Protein AF-A0A959JRT9-F1 (afdb_monomer_lite)

Radius of gyration: 22.17 Å; chains: 1; bounding box: 35×76×42 Å

Secondary structure (DSSP, 8-state):
-HHHHHHHHHHHTTT---------PPPHHHHHHHHHHHHHSTTTTEEEEEEE-TTS-EE-TTS--SSTT-EEEEEEPHHHHHHHHHH----S--GGGS-HHHHH-GGGTTHHHHHHHHHHHHHHHS--TT--

Sequence (132 aa):
MRSFFYCTIVISIYFILPFSTDAQTADPAEIRDMIVTFKKDIRGPYKDIRWYCEDGTVIPPKEKCPEPGGVQRARYKDEVVDLAESNHVFLGQILSTTSRHAFWDSTENNARAKQYLLEQYLKQIDNGWVNE

pLDDT: mean 84.86, std 16.71, range [48.19, 98.38]

Foldseek 3Di:
DVVVVVVVVVVVVVPPDPPDPLQDQDDPVVVVVLQVVLLPDLQRQFDAKWKQEPVRDIHHPVDDHPDPDIDIDTDGDPVQVSNCVNVVQHPPDDCVVADPCRCCVVVVVNVNVVNVVVNVVCCVVVVHSNDD

Structure (mmCIF, N/CA/C/O backbone):
data_AF-A0A959JRT9-F1
#
_entry.id   AF-A0A959JRT9-F1
#
loop_
_atom_site.group_PDB
_atom_site.id
_atom_site.type_symbol
_atom_site.label_atom_id
_atom_site.label_alt_id
_atom_site.label_comp_id
_atom_site.label_asym_id
_atom_site.label_entity_id
_atom_site.label_seq_id
_atom_site.pdbx_PDB_ins_code
_atom_site.Cartn_x
_atom_site.Cartn_y
_atom_site.Cartn_z
_atom_site.occupancy
_atom_site.B_iso_or_equiv
_atom_site.auth_seq_id
_atom_site.auth_comp_id
_atom_site.auth_asym_id
_atom_site.auth_atom_id
_atom_site.pdbx_PDB_model_num
ATOM 1 N N . MET A 1 1 ? -17.297 -58.407 -15.983 1.00 51.00 1 MET A N 1
ATOM 2 C CA . MET A 1 1 ? -17.188 -57.426 -17.091 1.00 51.00 1 MET A CA 1
ATOM 3 C C . MET A 1 1 ? -17.975 -56.127 -16.889 1.00 51.00 1 MET A C 1
ATOM 5 O O . MET A 1 1 ? -17.565 -55.133 -17.462 1.00 51.00 1 MET A O 1
ATOM 9 N N . ARG A 1 2 ? -19.034 -56.066 -16.061 1.00 53.41 2 ARG A N 1
ATOM 10 C CA . ARG A 1 2 ? -19.732 -54.796 -15.754 1.00 53.41 2 ARG A CA 1
ATOM 11 C C . ARG A 1 2 ? -18.987 -53.884 -14.756 1.00 53.41 2 ARG A C 1
ATOM 13 O O . ARG A 1 2 ? -18.926 -52.690 -14.995 1.00 53.41 2 ARG A O 1
ATOM 20 N N . SER A 1 3 ? -18.331 -54.422 -13.718 1.00 49.50 3 SER A N 1
ATOM 21 C CA . SER A 1 3 ? -17.560 -53.605 -12.747 1.00 49.50 3 SER A CA 1
ATOM 22 C C . SER A 1 3 ? -16.315 -52.919 -13.318 1.00 49.50 3 SER A C 1
ATOM 24 O O . SER A 1 3 ? -15.965 -51.837 -12.863 1.00 49.50 3 SER A O 1
ATOM 26 N N . PHE A 1 4 ? -15.663 -53.505 -14.329 1.00 48.91 4 PHE A N 1
ATOM 27 C CA . PHE A 1 4 ? -14.511 -52.872 -14.990 1.00 48.91 4 PHE A CA 1
ATOM 28 C C . PHE A 1 4 ? -14.925 -51.644 -15.814 1.00 48.91 4 PHE A C 1
ATOM 30 O O . PHE A 1 4 ? -14.176 -50.679 -15.881 1.00 48.91 4 PHE A O 1
ATOM 37 N N . PHE A 1 5 ? -16.142 -51.660 -16.368 1.00 51.38 5 PHE A N 1
ATOM 38 C CA . PHE A 1 5 ? -16.693 -50.580 -17.191 1.00 51.38 5 PHE A CA 1
ATOM 39 C C . PHE A 1 5 ? -17.097 -49.346 -16.367 1.00 51.38 5 PHE A C 1
ATOM 41 O O . PHE A 1 5 ? -16.971 -48.218 -16.831 1.00 51.38 5 PHE A O 1
ATOM 48 N N . TYR A 1 6 ? -17.546 -49.548 -15.122 1.00 51.62 6 TYR A N 1
ATOM 49 C CA . TYR A 1 6 ? -17.822 -48.442 -14.199 1.00 51.62 6 TYR A CA 1
ATOM 50 C C . TYR A 1 6 ? -16.532 -47.798 -13.671 1.00 51.62 6 TYR A C 1
ATOM 52 O O . TYR A 1 6 ? -16.485 -46.583 -13.516 1.00 51.62 6 TYR A O 1
ATOM 60 N N . CYS A 1 7 ? -15.466 -48.580 -13.462 1.00 48.19 7 CYS A N 1
ATOM 61 C CA . CYS A 1 7 ? -14.174 -48.054 -13.010 1.00 48.19 7 CYS A CA 1
ATOM 62 C C . CYS A 1 7 ? -13.495 -47.182 -14.087 1.00 48.19 7 CYS A C 1
ATOM 64 O O . CYS A 1 7 ? -12.948 -46.127 -13.776 1.00 48.19 7 CYS A O 1
ATOM 66 N N . THR A 1 8 ? -13.602 -47.556 -15.368 1.00 51.09 8 THR A N 1
ATOM 67 C CA . THR A 1 8 ? -13.073 -46.749 -16.483 1.00 51.09 8 THR A CA 1
ATOM 68 C C . THR A 1 8 ? -13.895 -45.487 -16.760 1.00 51.09 8 THR A C 1
ATOM 70 O O . THR A 1 8 ? -13.317 -44.454 -17.095 1.00 51.09 8 THR A O 1
ATOM 73 N N . ILE A 1 9 ? -15.220 -45.519 -16.561 1.00 52.94 9 ILE A N 1
ATOM 74 C CA . ILE A 1 9 ? -16.086 -44.333 -16.706 1.00 52.94 9 ILE A CA 1
ATOM 75 C C . ILE A 1 9 ? -15.817 -43.280 -15.617 1.00 52.94 9 ILE A C 1
ATOM 77 O O . ILE A 1 9 ? -15.834 -42.088 -15.914 1.00 52.94 9 ILE A O 1
ATOM 81 N N . VAL A 1 10 ? -15.511 -43.689 -14.379 1.00 54.09 10 VAL A N 1
ATOM 82 C CA . VAL A 1 10 ? -15.229 -42.745 -13.278 1.00 54.09 10 VAL A CA 1
ATOM 83 C C . VAL A 1 10 ? -13.872 -42.043 -13.451 1.00 54.09 10 VAL A C 1
ATOM 85 O O . VAL A 1 10 ? -13.750 -40.864 -13.132 1.00 54.09 10 VAL A O 1
ATOM 88 N N . ILE A 1 11 ? -12.873 -42.715 -14.035 1.00 52.84 11 ILE A N 1
ATOM 89 C CA . ILE A 1 11 ? -11.543 -42.132 -14.306 1.00 52.84 11 ILE A CA 1
ATOM 90 C C . ILE A 1 11 ? -11.588 -41.138 -15.483 1.00 52.84 11 ILE A C 1
ATOM 92 O O . ILE A 1 11 ? -10.892 -40.125 -15.465 1.00 52.84 11 ILE A O 1
ATOM 96 N N . SER A 1 12 ? -12.455 -41.3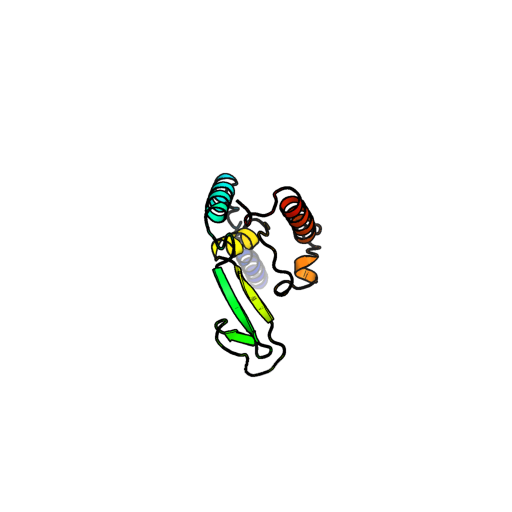67 -16.476 1.00 52.47 12 SER A N 1
ATOM 97 C CA . SER A 1 12 ? -12.618 -40.471 -17.632 1.00 52.47 12 SER A CA 1
ATOM 98 C C . SER A 1 12 ? -13.272 -39.124 -17.292 1.00 52.47 12 SER A C 1
ATOM 100 O O . SER A 1 12 ? -13.134 -38.181 -18.068 1.00 52.47 12 SER A O 1
ATOM 102 N N . ILE A 1 13 ? -13.985 -39.018 -16.167 1.00 52.06 13 ILE A N 1
ATOM 103 C CA . ILE A 1 13 ? -14.723 -37.802 -15.785 1.00 52.06 13 ILE A CA 1
ATOM 104 C C . ILE A 1 13 ? -13.869 -36.813 -14.976 1.00 52.06 13 ILE A C 1
ATOM 106 O O . ILE A 1 13 ? -14.211 -35.639 -14.885 1.00 52.06 13 ILE A O 1
ATOM 110 N N . TYR A 1 14 ? -12.723 -37.258 -14.450 1.00 51.31 14 TYR A N 1
ATOM 111 C CA . TYR A 1 14 ? -11.801 -36.417 -13.676 1.00 51.31 14 TYR A CA 1
ATOM 112 C C . TYR A 1 14 ? -10.780 -35.659 -14.549 1.00 51.31 14 TYR A C 1
ATOM 114 O O . TYR A 1 14 ? -10.110 -34.751 -14.071 1.00 51.31 14 TYR A O 1
ATOM 122 N N . PHE A 1 15 ? -10.672 -36.002 -15.839 1.00 50.50 15 PHE A N 1
ATOM 123 C CA . PHE A 1 15 ? -9.705 -35.410 -16.777 1.00 50.50 15 PHE A CA 1
ATOM 124 C C . PHE A 1 15 ? -10.237 -34.188 -17.553 1.00 50.50 15 PHE A C 1
ATOM 126 O O . PHE A 1 15 ? -9.530 -33.649 -18.398 1.00 50.50 15 PHE A O 1
ATOM 133 N N . ILE A 1 16 ? -11.469 -33.739 -17.276 1.00 54.78 16 ILE A N 1
ATOM 134 C CA . ILE A 1 16 ? -12.111 -32.580 -17.937 1.00 54.78 16 ILE A CA 1
ATOM 135 C C . ILE A 1 16 ? -12.221 -31.381 -16.982 1.00 54.78 16 ILE A C 1
ATOM 137 O O . ILE A 1 16 ? -13.140 -30.573 -17.071 1.00 54.78 16 ILE A O 1
ATOM 141 N N . LEU A 1 17 ? -11.293 -31.251 -16.037 1.00 58.50 17 LEU A N 1
ATOM 142 C CA . LEU A 1 17 ? -11.145 -30.024 -15.265 1.00 58.50 17 LEU A CA 1
ATOM 143 C C . LEU A 1 17 ? -10.003 -29.200 -15.873 1.00 58.50 17 LEU A C 1
ATOM 145 O O . LEU A 1 17 ? -8.842 -29.480 -15.572 1.00 58.50 17 LEU A O 1
ATOM 149 N N . PRO A 1 18 ? -10.287 -28.193 -16.722 1.00 51.97 18 PRO A N 1
ATOM 150 C CA . PRO A 1 18 ? -9.306 -27.163 -17.027 1.00 51.97 18 PRO A CA 1
ATOM 151 C C . PRO A 1 18 ? -9.063 -26.333 -15.759 1.00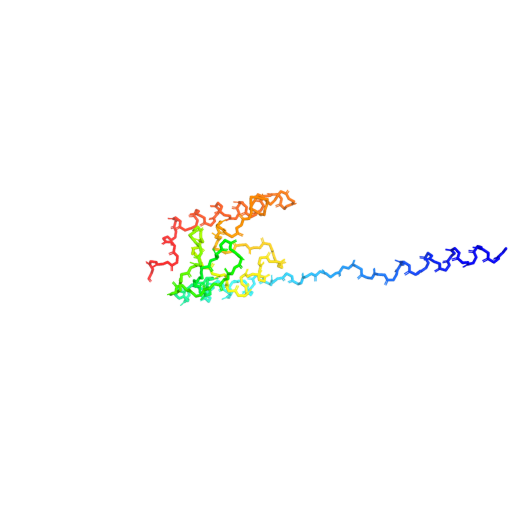 51.97 18 PRO A C 1
ATOM 153 O O . PRO A 1 18 ? -9.707 -25.315 -15.526 1.00 51.97 18 PRO A O 1
ATOM 156 N N . PHE A 1 19 ? -8.146 -26.792 -14.909 1.00 60.91 19 PHE A N 1
ATOM 157 C CA . PHE A 1 19 ? -7.547 -25.958 -13.875 1.00 60.91 19 PHE A CA 1
ATOM 158 C C . PHE A 1 19 ? -6.296 -25.321 -14.458 1.00 60.91 19 PHE A C 1
ATOM 160 O O . PHE A 1 19 ? -5.253 -25.960 -14.503 1.00 60.91 19 PHE A O 1
ATOM 167 N N . SER A 1 20 ? -6.466 -24.092 -14.939 1.00 58.44 20 SER A N 1
ATOM 168 C CA . SER A 1 20 ? -5.497 -22.996 -14.852 1.00 58.44 20 SER A CA 1
ATOM 169 C C . SER A 1 20 ? -6.198 -21.742 -15.361 1.00 58.44 20 SER A C 1
ATOM 171 O O . SER A 1 20 ? -6.259 -21.487 -16.561 1.00 58.44 20 SER A O 1
ATOM 173 N N . THR A 1 21 ? -6.781 -20.971 -14.448 1.00 51.97 21 THR A N 1
ATOM 174 C CA . THR A 1 21 ? -7.025 -19.552 -14.704 1.00 51.97 21 THR A CA 1
ATOM 175 C C . THR A 1 21 ? -5.710 -18.840 -14.420 1.00 51.97 21 THR A C 1
ATOM 177 O O . THR A 1 21 ? -5.432 -18.524 -13.265 1.00 51.97 21 THR A O 1
ATOM 180 N N . ASP A 1 22 ? -4.880 -18.633 -15.442 1.00 57.88 22 ASP A N 1
ATOM 181 C CA . ASP A 1 22 ? -3.834 -17.617 -15.338 1.00 57.88 22 ASP A CA 1
ATOM 182 C C . ASP A 1 22 ? -4.555 -16.273 -15.215 1.00 57.88 22 ASP A C 1
ATOM 184 O O . ASP A 1 22 ? -5.215 -15.812 -16.152 1.00 57.88 22 ASP A O 1
ATOM 188 N N . ALA A 1 23 ? -4.517 -15.687 -14.018 1.00 57.97 23 ALA A N 1
ATOM 189 C CA . ALA A 1 23 ? -4.919 -14.303 -13.837 1.00 57.97 23 ALA A CA 1
ATOM 190 C C . ALA A 1 23 ? -4.051 -13.452 -14.775 1.00 57.97 23 ALA A C 1
ATOM 192 O O . ALA A 1 23 ? -2.833 -13.630 -14.822 1.00 57.97 23 ALA A O 1
ATOM 193 N N . GLN A 1 24 ? -4.668 -12.571 -15.566 1.00 63.28 24 GLN A N 1
ATOM 194 C CA . GLN A 1 24 ? -3.907 -11.712 -16.469 1.00 63.28 24 GLN A CA 1
ATOM 195 C C . GLN A 1 24 ? -3.032 -10.775 -15.633 1.00 63.28 24 GLN A C 1
ATOM 197 O O . GLN A 1 24 ? -3.541 -9.907 -14.931 1.00 63.28 24 GLN A O 1
ATOM 202 N N . THR A 1 25 ? -1.718 -10.970 -15.696 1.00 74.31 25 THR A N 1
ATOM 203 C CA . THR A 1 25 ? -0.749 -10.022 -15.146 1.00 74.31 25 THR A CA 1
ATOM 204 C C . THR A 1 25 ? -0.880 -8.703 -15.900 1.00 74.31 25 THR A C 1
ATOM 206 O O . THR A 1 25 ? -0.764 -8.706 -17.127 1.00 74.31 25 THR A O 1
ATOM 209 N N . ALA A 1 26 ? -1.083 -7.592 -15.190 1.00 76.19 26 ALA A N 1
ATOM 210 C CA . ALA A 1 26 ? -1.113 -6.259 -15.787 1.00 76.19 26 ALA A CA 1
ATOM 211 C C . ALA A 1 26 ? 0.165 -5.985 -16.596 1.00 76.19 26 ALA A C 1
ATOM 213 O O . ALA A 1 26 ? 1.269 -6.349 -16.165 1.00 76.19 26 ALA A O 1
ATOM 214 N N . ASP A 1 27 ? 0.016 -5.335 -17.752 1.00 87.12 27 ASP A N 1
ATOM 215 C CA . ASP A 1 27 ? 1.141 -4.934 -18.601 1.00 87.12 27 ASP A CA 1
ATOM 216 C C . ASP A 1 27 ? 1.984 -3.874 -17.859 1.00 87.12 27 ASP A C 1
ATOM 218 O O . ASP A 1 27 ? 1.426 -2.913 -17.318 1.00 87.12 27 ASP A O 1
ATOM 222 N N . PRO A 1 28 ? 3.329 -3.979 -17.823 1.00 89.44 28 PRO A N 1
ATOM 223 C CA . PRO A 1 28 ? 4.193 -2.909 -17.327 1.00 89.44 28 PRO A CA 1
ATOM 224 C C . PRO A 1 28 ? 3.845 -1.495 -17.827 1.00 89.44 28 PRO A C 1
ATOM 226 O O . PRO A 1 28 ? 4.062 -0.528 -17.091 1.00 89.44 28 PRO A O 1
ATOM 229 N N . ALA A 1 29 ? 3.311 -1.352 -19.046 1.00 92.50 29 ALA A N 1
ATOM 230 C CA . ALA A 1 29 ? 2.827 -0.067 -19.554 1.00 92.50 29 ALA A CA 1
ATOM 231 C C . ALA A 1 29 ? 1.621 0.467 -18.755 1.00 92.50 29 ALA A C 1
ATOM 233 O O . ALA A 1 29 ? 1.625 1.627 -18.343 1.00 92.50 29 ALA A O 1
ATOM 234 N N . GLU A 1 30 ? 0.643 -0.385 -18.447 1.00 92.38 30 GLU A N 1
ATOM 235 C CA . GLU A 1 30 ? -0.537 -0.029 -17.648 1.00 92.38 30 GLU A CA 1
ATOM 236 C C . GLU A 1 30 ? -0.149 0.346 -16.214 1.00 92.38 30 GLU A C 1
ATOM 238 O O . GLU A 1 30 ? -0.618 1.349 -15.672 1.00 92.38 30 GLU A O 1
ATOM 243 N N . ILE A 1 31 ? 0.777 -0.407 -15.610 1.00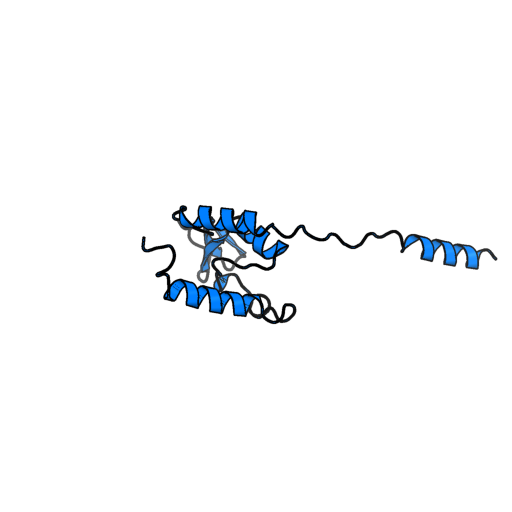 93.25 31 ILE A N 1
ATOM 244 C CA . ILE A 1 31 ? 1.299 -0.108 -14.268 1.00 93.25 31 ILE A CA 1
ATOM 245 C C . ILE A 1 31 ? 1.994 1.261 -14.261 1.00 93.25 31 ILE A C 1
ATOM 247 O O . ILE A 1 31 ? 1.849 2.043 -13.317 1.00 93.25 31 ILE A O 1
ATOM 251 N N . ARG A 1 32 ? 2.738 1.593 -15.322 1.00 93.50 32 ARG A N 1
ATOM 252 C CA . ARG A 1 32 ? 3.387 2.901 -15.453 1.00 93.50 32 ARG A CA 1
ATOM 253 C C . ARG A 1 32 ? 2.363 4.031 -15.524 1.00 93.50 32 ARG A C 1
ATOM 255 O O . ARG A 1 32 ? 2.540 5.040 -14.838 1.00 93.50 32 ARG A O 1
ATOM 262 N N . ASP A 1 33 ? 1.310 3.867 -16.314 1.00 95.00 33 ASP A N 1
ATOM 263 C CA . ASP A 1 33 ? 0.246 4.866 -16.445 1.00 95.00 33 ASP A C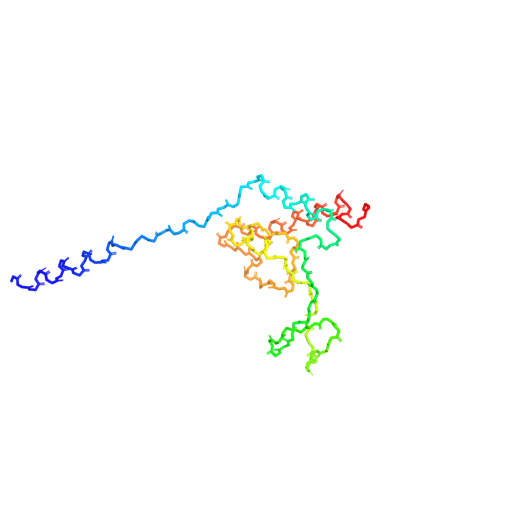A 1
ATOM 264 C C . ASP A 1 33 ? -0.530 5.043 -15.132 1.00 95.00 33 ASP A C 1
ATOM 266 O O . ASP A 1 33 ? -0.842 6.173 -14.731 1.00 95.00 33 ASP A O 1
ATOM 270 N N . MET A 1 34 ? -0.743 3.950 -14.395 1.00 94.19 34 MET A N 1
ATOM 271 C CA . MET A 1 34 ? -1.283 3.976 -13.036 1.00 94.19 34 MET A CA 1
ATOM 272 C C . MET A 1 34 ? -0.392 4.805 -12.094 1.00 94.19 34 MET A C 1
ATOM 274 O O . MET A 1 34 ? -0.885 5.706 -11.412 1.00 94.19 34 MET A O 1
ATOM 278 N N . ILE A 1 35 ? 0.930 4.587 -12.101 1.00 91.88 35 ILE A N 1
ATOM 279 C CA . ILE A 1 35 ? 1.879 5.362 -11.280 1.00 91.88 35 ILE A CA 1
ATOM 280 C C . ILE A 1 35 ? 1.859 6.849 -11.658 1.00 91.88 35 ILE A C 1
ATOM 282 O O . ILE A 1 35 ? 1.832 7.706 -10.774 1.00 91.88 35 ILE A O 1
ATOM 286 N N . VAL A 1 36 ? 1.850 7.184 -12.954 1.00 92.81 36 VAL A N 1
ATOM 287 C CA . VAL A 1 36 ? 1.756 8.579 -13.426 1.00 92.81 36 VAL A CA 1
ATOM 288 C C . VAL A 1 36 ? 0.467 9.241 -12.942 1.00 92.81 36 VAL A C 1
ATOM 290 O O . VAL A 1 36 ? 0.476 10.422 -12.588 1.00 92.81 36 VAL A O 1
ATOM 293 N N . THR A 1 37 ? -0.629 8.487 -12.902 1.00 93.94 37 THR A N 1
ATOM 294 C CA . THR A 1 37 ? -1.918 8.959 -12.394 1.00 93.94 37 THR A CA 1
ATOM 295 C C . THR A 1 37 ? -1.857 9.205 -10.888 1.00 93.94 37 THR A C 1
ATOM 297 O O . THR A 1 37 ? -2.223 10.288 -10.435 1.00 93.94 37 THR A O 1
ATOM 300 N N . PHE A 1 38 ? -1.315 8.266 -10.106 1.00 92.31 38 PHE A N 1
ATOM 301 C CA . PHE A 1 38 ? -1.170 8.429 -8.655 1.00 92.31 38 PHE A CA 1
ATOM 302 C C . PHE A 1 38 ? -0.239 9.570 -8.264 1.00 92.31 38 PHE A C 1
ATOM 304 O O . PHE A 1 38 ? -0.528 10.262 -7.296 1.00 92.31 38 PHE A O 1
ATOM 311 N N . LYS A 1 39 ? 0.823 9.835 -9.030 1.00 88.50 39 LYS A N 1
ATOM 312 C CA . LYS A 1 39 ? 1.694 10.995 -8.788 1.00 88.50 39 LYS A CA 1
ATOM 313 C C . LYS A 1 39 ? 0.969 12.343 -8.907 1.00 88.50 39 LYS A C 1
ATOM 315 O O . LYS A 1 39 ? 1.431 13.321 -8.337 1.00 88.50 39 LYS A O 1
ATOM 320 N N . LYS A 1 40 ? -0.145 12.411 -9.645 1.00 90.31 40 LYS A N 1
ATOM 321 C CA . LYS A 1 40 ? -0.957 13.632 -9.816 1.00 90.31 40 LYS A CA 1
ATOM 322 C C . LYS A 1 40 ? -2.158 13.696 -8.872 1.00 90.31 40 LYS A C 1
ATOM 324 O O . LYS A 1 40 ? -2.799 14.739 -8.769 1.00 90.31 40 LYS A O 1
ATOM 329 N N . ASP A 1 41 ? -2.497 12.586 -8.225 1.00 91.00 41 ASP A N 1
ATOM 330 C CA . ASP A 1 41 ? -3.608 12.505 -7.287 1.00 91.00 41 ASP A CA 1
ATOM 331 C C . ASP A 1 41 ? -3.106 12.824 -5.875 1.00 91.00 41 ASP A C 1
ATOM 333 O O . ASP A 1 41 ? -2.204 12.164 -5.365 1.00 91.00 41 ASP A O 1
ATOM 337 N N . ILE A 1 42 ? -3.741 13.785 -5.200 1.00 89.25 42 ILE A N 1
ATOM 338 C CA . ILE A 1 42 ? -3.430 14.149 -3.807 1.00 89.25 42 ILE A CA 1
ATOM 339 C C . ILE A 1 42 ? -3.506 12.958 -2.834 1.00 89.25 42 ILE A C 1
ATOM 341 O O . ILE A 1 42 ? -2.917 12.991 -1.755 1.00 89.25 42 ILE A O 1
ATOM 345 N N . ARG A 1 43 ? -4.238 11.896 -3.186 1.00 91.31 43 ARG A N 1
ATOM 346 C CA . ARG A 1 43 ? -4.345 10.666 -2.389 1.00 91.31 43 ARG A CA 1
ATOM 347 C C . ARG A 1 43 ? -3.457 9.532 -2.890 1.00 91.31 43 ARG A C 1
ATOM 349 O O . ARG A 1 43 ? -3.386 8.502 -2.221 1.00 91.31 43 ARG A O 1
ATOM 356 N N . GLY A 1 44 ? -2.792 9.689 -4.033 1.00 92.75 44 GLY A N 1
ATOM 357 C CA . GLY A 1 44 ? -1.963 8.653 -4.640 1.00 92.75 44 GLY A CA 1
ATOM 358 C C . GLY A 1 44 ? -2.688 7.298 -4.738 1.00 92.75 44 GLY A C 1
ATOM 359 O O . GLY A 1 44 ? -3.776 7.241 -5.315 1.00 92.75 44 GLY A O 1
ATOM 360 N N . PRO A 1 45 ? -2.135 6.212 -4.158 1.00 94.56 45 PRO A N 1
ATOM 361 C CA . PRO A 1 45 ? -2.708 4.865 -4.236 1.00 94.56 45 PRO A CA 1
ATOM 362 C C . PRO A 1 45 ? -3.859 4.625 -3.234 1.00 94.56 45 PRO A C 1
ATOM 364 O O . PRO A 1 45 ? -4.390 3.516 -3.137 1.00 94.56 45 PRO A O 1
ATOM 367 N N . TYR A 1 46 ? -4.242 5.635 -2.448 1.00 95.75 46 TYR A N 1
ATOM 368 C CA . TYR A 1 46 ? -5.232 5.507 -1.381 1.00 95.75 46 TYR A CA 1
ATOM 369 C C . TYR A 1 46 ? -6.604 6.064 -1.791 1.00 95.75 46 TYR A C 1
ATOM 371 O O . TYR A 1 46 ? -6.719 7.049 -2.519 1.00 95.75 46 TYR A O 1
ATOM 379 N N . LYS A 1 47 ? -7.675 5.439 -1.294 1.00 95.81 47 LYS A N 1
ATOM 380 C CA . LYS A 1 47 ? -9.076 5.751 -1.625 1.00 95.81 47 LYS A CA 1
ATOM 381 C C . LYS A 1 47 ? -9.686 6.755 -0.646 1.00 95.81 47 LYS A C 1
ATOM 383 O O . LYS A 1 47 ? -10.025 7.887 -1.007 1.00 95.81 47 LYS A O 1
ATOM 388 N N . ASP A 1 48 ? -9.826 6.338 0.608 1.00 95.38 48 ASP A N 1
ATOM 389 C CA . ASP A 1 48 ? -10.350 7.119 1.729 1.00 95.38 48 ASP A CA 1
ATOM 390 C C . ASP A 1 48 ? -9.811 6.582 3.066 1.00 95.38 48 ASP A C 1
ATOM 392 O O . ASP A 1 48 ? -9.186 5.525 3.117 1.00 95.38 48 ASP A O 1
ATOM 396 N N . ILE A 1 49 ? -10.034 7.319 4.155 1.00 95.19 49 ILE A N 1
ATOM 397 C CA . ILE A 1 49 ? -9.688 6.894 5.519 1.00 95.19 49 ILE A CA 1
ATOM 398 C C . ILE A 1 49 ? -10.926 6.284 6.172 1.00 95.19 49 ILE A C 1
ATOM 400 O O . ILE A 1 49 ? -12.026 6.816 6.020 1.00 95.19 49 ILE A O 1
ATOM 404 N N . ARG A 1 50 ? -10.754 5.189 6.914 1.00 96.62 50 ARG A N 1
ATOM 405 C CA . ARG A 1 50 ? -11.815 4.503 7.663 1.00 96.62 50 ARG A CA 1
ATOM 406 C C . ARG A 1 50 ? -11.334 4.100 9.051 1.00 96.62 50 ARG A C 1
ATOM 408 O O . ARG A 1 50 ? -10.137 3.922 9.277 1.00 96.62 50 ARG A O 1
ATOM 415 N N . TRP A 1 51 ? -12.288 3.931 9.957 1.00 96.12 51 TRP A N 1
ATOM 416 C CA . TRP A 1 51 ? -12.080 3.207 11.205 1.00 96.12 51 TRP A CA 1
ATOM 417 C C . TRP A 1 51 ? -12.341 1.725 10.986 1.00 96.12 51 TRP A C 1
ATOM 419 O O . TRP A 1 51 ? -13.334 1.364 10.358 1.00 96.12 51 TRP A O 1
ATOM 429 N N . TYR A 1 52 ? -11.455 0.896 11.524 1.00 94.94 52 TYR A N 1
ATOM 430 C CA . TYR A 1 52 ? -11.617 -0.550 11.608 1.00 94.94 52 TYR A CA 1
ATOM 431 C C . TYR A 1 52 ? -11.762 -0.902 13.079 1.00 94.94 52 TYR A C 1
ATOM 433 O O . TYR A 1 52 ? -10.793 -0.795 13.833 1.00 94.94 52 TYR A O 1
ATOM 441 N N . CYS A 1 53 ? -12.983 -1.225 13.483 1.00 95.12 53 CYS A N 1
ATOM 442 C CA . CYS A 1 53 ? -13.345 -1.436 14.874 1.00 95.12 53 CYS A CA 1
ATOM 443 C C . CYS A 1 53 ? -13.102 -2.893 15.300 1.00 95.12 53 CYS A C 1
ATOM 445 O O . CYS A 1 53 ? -13.062 -3.796 14.464 1.00 95.12 53 CYS A O 1
ATOM 447 N N . GLU A 1 54 ? -12.949 -3.121 16.606 1.00 93.94 54 GLU A N 1
ATOM 448 C CA . GLU A 1 54 ? -12.711 -4.457 17.187 1.00 93.94 54 GLU A CA 1
ATOM 449 C C . GLU A 1 54 ? -13.883 -5.427 16.959 1.00 93.94 54 GLU A C 1
ATOM 451 O O . GLU A 1 54 ? -13.692 -6.636 16.873 1.00 93.94 54 GLU A O 1
ATOM 456 N N . ASP A 1 55 ? -15.098 -4.901 16.790 1.00 93.56 55 ASP A N 1
ATOM 457 C CA . ASP A 1 55 ? -16.297 -5.677 16.447 1.00 93.56 55 ASP A CA 1
ATOM 458 C C . ASP A 1 55 ? -16.369 -6.075 14.956 1.00 93.56 55 ASP A C 1
ATOM 460 O O . ASP A 1 55 ? -17.337 -6.699 14.521 1.00 93.56 55 ASP A O 1
ATOM 464 N N . GLY A 1 56 ? -15.353 -5.716 14.164 1.00 92.56 56 GLY A N 1
ATOM 465 C CA . GLY A 1 56 ? -15.267 -5.985 12.731 1.00 92.56 56 GLY A CA 1
ATOM 466 C C . GLY A 1 56 ? -15.977 -4.958 11.847 1.00 92.56 56 GLY A C 1
ATOM 467 O O . GLY A 1 56 ? -15.891 -5.052 10.620 1.00 92.56 56 GLY A O 1
ATOM 468 N N . THR A 1 57 ? -16.652 -3.960 12.423 1.00 94.75 57 THR A N 1
ATOM 469 C CA . THR A 1 57 ? -17.293 -2.904 11.635 1.00 94.75 57 THR A CA 1
ATOM 470 C C . THR A 1 57 ? -16.260 -1.963 11.013 1.00 94.75 57 THR A C 1
ATOM 472 O O . THR A 1 57 ? -15.181 -1.707 11.558 1.00 94.75 57 THR A O 1
ATOM 475 N N . VAL A 1 58 ? -16.596 -1.436 9.831 1.00 95.62 58 VAL A N 1
ATOM 476 C CA . VAL A 1 58 ? -15.786 -0.437 9.125 1.00 95.62 58 VAL A CA 1
ATOM 477 C C . VAL A 1 58 ? -16.617 0.818 8.927 1.00 95.62 58 VAL A C 1
ATOM 479 O O . VAL A 1 58 ? -17.542 0.836 8.114 1.00 95.62 58 VAL A O 1
ATOM 482 N N . ILE A 1 59 ? -16.272 1.880 9.649 1.00 96.12 59 ILE A N 1
ATOM 483 C CA . ILE A 1 59 ? -17.076 3.107 9.703 1.00 96.12 59 ILE A CA 1
ATOM 484 C C . ILE A 1 59 ? -16.311 4.322 9.148 1.00 96.12 59 ILE A C 1
ATOM 486 O O . ILE A 1 59 ? -15.076 4.305 9.039 1.00 96.12 59 ILE A O 1
ATOM 490 N N . PRO A 1 60 ? -17.017 5.386 8.723 1.00 96.19 60 PRO A N 1
ATOM 491 C CA . PRO A 1 60 ? -16.403 6.639 8.293 1.00 96.19 60 PRO A CA 1
ATOM 492 C C . PRO A 1 60 ? -15.501 7.275 9.370 1.00 96.19 60 PRO A C 1
ATOM 494 O O . PRO A 1 60 ? -15.737 7.110 10.563 1.00 96.19 60 PRO A O 1
ATOM 497 N N . PRO A 1 61 ? -14.500 8.086 8.983 1.00 92.62 61 PRO A N 1
ATOM 498 C CA . PRO A 1 61 ? -13.494 8.616 9.909 1.00 92.62 61 PRO A CA 1
ATOM 499 C C . PRO A 1 61 ? -14.037 9.675 10.884 1.00 92.62 61 PRO A C 1
ATOM 501 O O . PRO A 1 61 ? -13.375 9.988 11.869 1.00 92.62 61 PRO A O 1
ATOM 504 N N . LYS A 1 62 ? -15.227 10.232 10.610 1.00 90.44 62 LYS A N 1
ATOM 505 C CA . LYS A 1 62 ? -15.922 11.204 11.473 1.00 90.44 62 LYS A CA 1
ATOM 506 C C . LYS A 1 62 ? -16.768 10.544 12.568 1.00 90.44 62 LYS A C 1
ATOM 508 O O . LYS A 1 62 ? -17.300 11.247 13.420 1.00 90.44 62 LYS A O 1
ATOM 513 N N . GLU A 1 63 ? -16.908 9.225 12.524 1.00 91.88 63 GLU A N 1
ATOM 514 C CA . GLU A 1 63 ? -17.627 8.440 13.522 1.00 91.88 63 GLU A CA 1
ATOM 515 C C . GLU A 1 63 ? -16.646 7.813 14.518 1.00 91.88 63 GLU A C 1
ATOM 517 O O . GLU A 1 63 ? -15.427 7.855 14.329 1.00 91.88 63 GLU A O 1
ATOM 522 N N . LYS A 1 64 ? -17.178 7.250 15.604 1.00 91.19 64 LYS A N 1
ATOM 523 C CA . LYS A 1 64 ? -16.397 6.596 16.654 1.00 91.19 64 LYS A CA 1
ATOM 524 C C . LYS A 1 64 ? -16.792 5.126 16.731 1.00 91.19 64 LYS A C 1
ATOM 526 O O . LYS A 1 64 ? -17.982 4.824 16.725 1.00 91.19 64 LYS A O 1
ATOM 531 N N . CYS A 1 65 ? -15.802 4.239 16.834 1.00 94.06 65 CYS A N 1
ATOM 532 C CA . CYS A 1 65 ? -16.060 2.828 17.103 1.00 94.06 65 CYS A CA 1
ATOM 533 C C . CYS A 1 65 ? -16.864 2.665 18.405 1.00 94.06 65 CYS A C 1
ATOM 535 O O . CYS A 1 65 ? -16.633 3.442 19.342 1.00 94.06 65 CYS A O 1
ATOM 537 N N . PRO A 1 66 ? -17.769 1.671 18.484 1.00 92.31 66 PRO A N 1
ATOM 538 C CA . PRO A 1 66 ? -18.540 1.402 19.698 1.00 92.31 66 PRO A CA 1
ATOM 539 C C . PRO A 1 66 ? -17.639 1.170 20.915 1.00 92.31 66 PRO A C 1
ATOM 541 O O . PRO A 1 66 ? -17.853 1.768 21.967 1.00 92.31 66 PRO A O 1
ATOM 544 N N . GLU A 1 67 ? -16.568 0.398 20.717 1.00 92.62 67 GLU A N 1
ATOM 545 C CA . GLU A 1 67 ? -15.550 0.101 21.723 1.00 92.62 67 GLU A CA 1
ATOM 546 C C . GLU A 1 67 ? -14.193 0.741 21.369 1.00 92.62 67 GLU A C 1
ATOM 548 O O . GLU A 1 67 ? -13.869 0.928 20.187 1.00 92.62 67 GLU A O 1
ATOM 553 N N . PRO A 1 68 ? -13.373 1.104 22.374 1.00 88.75 68 PRO A N 1
ATOM 554 C CA . PRO A 1 68 ? -12.002 1.549 22.145 1.00 88.75 68 PRO A CA 1
ATOM 555 C C . PRO A 1 68 ? -11.135 0.413 21.576 1.00 88.75 68 PRO A C 1
ATOM 557 O O . PRO A 1 68 ? -11.414 -0.760 21.789 1.00 88.75 68 PRO A O 1
ATOM 560 N N . GLY A 1 69 ? -10.048 0.770 20.886 1.00 87.38 69 GLY A N 1
ATOM 561 C CA . GLY A 1 69 ? -9.090 -0.193 20.313 1.00 87.38 69 GLY A CA 1
ATOM 562 C C . GLY A 1 69 ? -9.081 -0.243 18.785 1.00 87.38 69 GLY A C 1
ATOM 563 O O . GLY A 1 69 ? -8.088 -0.661 18.200 1.00 87.38 69 GLY A O 1
ATOM 564 N N . GLY A 1 70 ? -10.122 0.289 18.133 1.00 91.69 70 GLY A N 1
ATOM 565 C CA . GLY A 1 70 ? -10.157 0.394 16.676 1.00 91.69 70 GLY A CA 1
ATOM 566 C C . GLY A 1 70 ? -8.954 1.147 16.094 1.00 91.69 70 GLY A C 1
ATOM 567 O O . GLY A 1 70 ? -8.388 2.044 16.722 1.00 91.69 70 GLY A O 1
ATOM 568 N N . VAL A 1 71 ? -8.580 0.804 14.861 1.00 93.56 71 VAL A N 1
ATOM 569 C CA . VAL A 1 71 ? -7.436 1.395 14.151 1.00 93.56 71 VAL A CA 1
ATOM 570 C C . VAL A 1 71 ? -7.938 2.212 12.968 1.00 93.56 71 VAL A C 1
ATOM 572 O O . VAL A 1 71 ? -8.616 1.693 12.078 1.00 93.56 71 VAL A O 1
ATOM 575 N N . GLN A 1 72 ? -7.582 3.496 12.931 1.00 94.12 72 GLN A N 1
ATOM 576 C CA . GLN A 1 72 ? -7.844 4.346 11.774 1.00 94.12 72 GLN A CA 1
ATOM 577 C C . GLN A 1 72 ? -6.724 4.199 10.744 1.00 94.12 72 GLN A C 1
ATOM 579 O O . GLN A 1 72 ? -5.542 4.273 11.079 1.00 94.12 72 GLN A O 1
ATOM 584 N N . ARG A 1 73 ? -7.093 3.998 9.478 1.00 94.69 73 ARG A N 1
ATOM 585 C CA . ARG A 1 73 ? -6.144 3.865 8.363 1.00 94.69 73 ARG A CA 1
ATOM 586 C C . ARG A 1 73 ? -6.815 4.120 7.019 1.00 94.69 73 ARG A C 1
ATOM 588 O O . ARG A 1 73 ? -8.042 4.139 6.919 1.00 94.69 73 ARG A O 1
ATOM 595 N N . ALA A 1 74 ? -5.999 4.298 5.987 1.00 95.56 74 ALA A N 1
ATOM 596 C CA . ALA A 1 74 ? -6.480 4.402 4.620 1.00 95.56 74 ALA A CA 1
ATOM 597 C C . ALA A 1 74 ? -6.915 3.041 4.052 1.0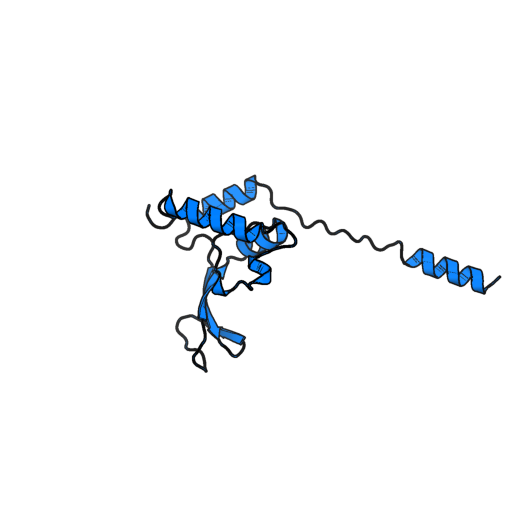0 95.56 74 ALA A C 1
ATOM 599 O O . ALA A 1 74 ? -6.414 1.988 4.452 1.00 95.56 74 ALA A O 1
ATOM 600 N N . ARG A 1 75 ? -7.833 3.085 3.088 1.00 95.81 75 ARG A N 1
ATOM 601 C CA . ARG A 1 75 ? -8.095 2.008 2.133 1.00 95.81 75 ARG A CA 1
ATOM 602 C C . ARG A 1 75 ? -7.284 2.219 0.870 1.00 95.81 75 ARG A C 1
ATOM 604 O O . ARG A 1 75 ? -7.052 3.359 0.468 1.00 95.81 75 ARG A O 1
ATOM 611 N N . TYR A 1 76 ? -6.928 1.120 0.224 1.00 96.81 76 TYR A N 1
ATOM 612 C CA . TYR A 1 76 ? -6.408 1.137 -1.135 1.00 96.81 76 TYR A CA 1
ATOM 613 C C . TYR A 1 76 ? -7.499 1.485 -2.140 1.00 96.81 76 TYR A C 1
ATOM 615 O O . TYR A 1 76 ? -8.685 1.247 -1.889 1.00 96.81 76 TYR A O 1
ATOM 623 N N . LYS A 1 77 ? -7.090 2.081 -3.260 1.00 97.31 77 LYS A N 1
ATOM 624 C CA . LYS A 1 77 ? -7.924 2.111 -4.461 1.00 97.31 77 LYS A CA 1
ATOM 625 C C . LYS A 1 77 ? -8.092 0.696 -5.010 1.00 97.31 77 LYS A C 1
ATOM 627 O O . LYS A 1 77 ? -7.249 -0.160 -4.746 1.00 97.31 77 LYS A O 1
ATOM 632 N N . ASP A 1 78 ? -9.178 0.465 -5.736 1.00 97.06 78 ASP A N 1
ATOM 633 C CA . ASP A 1 78 ? -9.537 -0.883 -6.184 1.00 97.06 78 ASP A CA 1
ATOM 634 C C . ASP A 1 78 ? -8.453 -1.406 -7.143 1.00 97.06 78 ASP A C 1
ATOM 636 O O . ASP A 1 78 ? -7.921 -2.488 -6.931 1.00 97.06 78 ASP A O 1
ATOM 640 N N . GLU A 1 79 ? -7.947 -0.548 -8.033 1.00 95.50 79 GLU A N 1
ATOM 641 C CA . GLU A 1 79 ? -6.844 -0.878 -8.940 1.00 95.50 79 GLU A CA 1
ATOM 642 C C . GLU A 1 79 ? -5.512 -1.227 -8.236 1.00 95.50 79 GLU A C 1
ATOM 644 O O . GLU A 1 79 ? -4.673 -1.928 -8.797 1.00 95.50 79 GLU A O 1
ATOM 649 N N . VAL A 1 80 ? -5.298 -0.767 -6.996 1.00 96.31 80 VAL A N 1
ATOM 650 C CA . VAL A 1 80 ? -4.105 -1.112 -6.198 1.00 96.31 80 VAL A CA 1
ATOM 651 C C . VAL A 1 80 ? -4.266 -2.479 -5.543 1.00 96.31 80 VAL A C 1
ATOM 653 O O . VAL A 1 80 ? -3.286 -3.210 -5.407 1.00 96.31 80 VAL A O 1
ATOM 656 N N . VAL A 1 81 ? -5.492 -2.821 -5.134 1.00 96.06 81 VAL A N 1
ATOM 657 C CA . VAL A 1 81 ? -5.816 -4.167 -4.647 1.00 96.06 81 VAL A CA 1
ATOM 658 C C . VAL A 1 81 ? -5.654 -5.163 -5.790 1.00 96.06 81 VAL A C 1
ATOM 660 O O . VAL A 1 81 ? -4.916 -6.133 -5.638 1.00 96.06 81 VAL A O 1
ATOM 663 N N . ASP A 1 82 ? -6.228 -4.856 -6.953 1.00 95.56 82 ASP A N 1
ATOM 664 C CA . ASP A 1 82 ? -6.163 -5.712 -8.136 1.00 95.56 82 ASP A CA 1
ATOM 665 C C . ASP A 1 82 ? -4.713 -5.950 -8.582 1.00 95.56 82 ASP A C 1
ATOM 667 O O . ASP A 1 82 ? -4.332 -7.083 -8.872 1.00 95.56 82 ASP A O 1
ATOM 671 N N . LEU A 1 83 ? -3.864 -4.914 -8.576 1.00 95.81 83 LEU A N 1
ATOM 672 C CA . LEU A 1 83 ? -2.439 -5.035 -8.907 1.00 95.81 83 LEU A CA 1
ATOM 673 C C . LEU A 1 83 ? -1.678 -5.955 -7.933 1.00 95.81 83 LEU A C 1
ATOM 675 O O . LEU A 1 83 ? -0.807 -6.727 -8.345 1.00 95.81 83 LEU A O 1
ATOM 679 N N . ALA A 1 84 ? -1.997 -5.882 -6.640 1.00 95.31 84 ALA A N 1
ATOM 680 C CA . ALA A 1 84 ? -1.388 -6.748 -5.638 1.00 95.31 84 ALA A CA 1
ATOM 681 C C . ALA A 1 84 ? -1.799 -8.213 -5.830 1.00 95.31 84 ALA A C 1
ATOM 683 O O . ALA A 1 84 ? -0.964 -9.100 -5.670 1.00 95.31 84 ALA A O 1
ATOM 684 N N . GLU A 1 85 ? -3.056 -8.466 -6.194 1.00 93.94 85 GLU A N 1
ATOM 685 C CA . GLU A 1 85 ? -3.585 -9.816 -6.411 1.00 93.94 85 GLU A CA 1
ATOM 686 C C . GLU A 1 85 ? -3.108 -10.437 -7.733 1.00 93.94 85 GLU A C 1
ATOM 688 O O . GLU A 1 85 ? -2.787 -11.622 -7.773 1.00 93.94 85 GLU A O 1
ATOM 693 N N . SER A 1 86 ? -3.031 -9.646 -8.805 1.00 93.50 86 SER A N 1
ATOM 694 C CA . SER A 1 86 ? -2.701 -10.130 -10.156 1.00 93.50 86 SER A CA 1
ATOM 695 C C . SER A 1 86 ? -1.200 -10.188 -10.450 1.00 93.50 86 SER A C 1
ATOM 697 O O . SER A 1 86 ? -0.745 -11.100 -11.138 1.00 93.50 86 SER A O 1
ATOM 699 N N . ASN A 1 87 ? -0.412 -9.243 -9.931 1.00 94.31 87 ASN A N 1
ATOM 700 C CA . ASN A 1 87 ? 1.015 -9.118 -10.248 1.00 94.31 87 ASN A CA 1
ATOM 701 C C . ASN A 1 87 ? 1.927 -9.295 -9.031 1.00 94.31 87 ASN A C 1
ATOM 703 O O . ASN A 1 87 ? 3.148 -9.213 -9.177 1.00 94.31 87 ASN A O 1
ATOM 707 N N . HIS A 1 88 ? 1.363 -9.492 -7.836 1.00 95.62 88 HIS A N 1
ATOM 708 C CA . HIS A 1 88 ? 2.121 -9.542 -6.583 1.00 95.62 88 HIS A CA 1
ATOM 709 C C . HIS A 1 88 ? 2.954 -8.267 -6.341 1.00 95.62 88 HIS A C 1
ATOM 711 O O . HIS A 1 88 ? 4.058 -8.310 -5.790 1.00 95.62 88 HIS A O 1
ATOM 717 N N . VAL A 1 89 ? 2.438 -7.111 -6.784 1.00 95.38 89 VAL A N 1
ATOM 718 C CA . VAL A 1 89 ? 3.062 -5.786 -6.631 1.00 95.38 89 VAL A CA 1
ATOM 719 C C . VAL A 1 89 ? 2.293 -4.969 -5.595 1.00 95.38 89 VAL A C 1
ATOM 721 O O . VAL A 1 89 ? 1.117 -4.663 -5.766 1.00 95.38 89 VAL A O 1
ATOM 724 N N . PHE A 1 90 ? 2.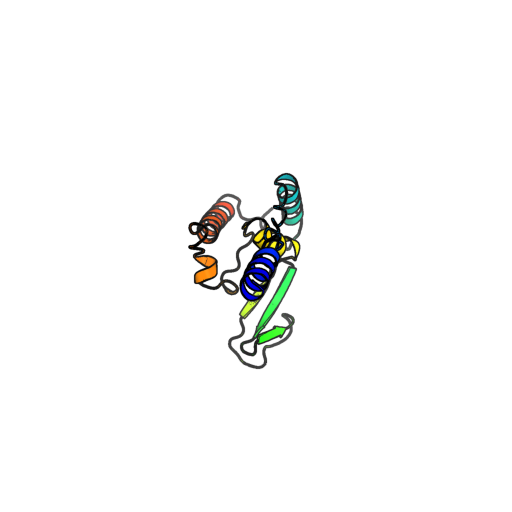969 -4.568 -4.520 1.00 95.75 90 PHE A N 1
ATOM 725 C CA . PHE A 1 90 ? 2.354 -3.919 -3.363 1.00 95.75 90 PHE A CA 1
ATOM 726 C C . PHE A 1 90 ? 2.778 -2.451 -3.264 1.00 95.75 90 PHE A C 1
ATOM 728 O O . PHE A 1 90 ? 3.872 -2.140 -2.792 1.00 95.75 90 PHE A O 1
ATOM 735 N N . LEU A 1 91 ? 1.894 -1.539 -3.671 1.00 93.38 91 LEU A N 1
ATOM 736 C CA . LEU A 1 91 ? 2.127 -0.094 -3.593 1.00 93.38 91 LEU A CA 1
ATOM 737 C C . LEU A 1 91 ? 1.606 0.489 -2.271 1.00 93.38 91 LEU A C 1
ATOM 739 O O . LEU A 1 91 ? 0.497 0.172 -1.844 1.00 93.38 91 LEU A O 1
ATOM 743 N N . GLY A 1 92 ? 2.364 1.396 -1.646 1.00 91.50 92 GLY A N 1
ATOM 744 C CA . GLY A 1 92 ? 1.875 2.173 -0.500 1.00 91.50 92 GLY A CA 1
ATOM 745 C C . GLY A 1 92 ? 1.546 1.305 0.715 1.00 91.50 92 GLY A C 1
ATOM 746 O O . GLY A 1 92 ? 0.448 1.394 1.267 1.00 91.50 92 GLY A O 1
ATOM 747 N N . GLN A 1 93 ? 2.427 0.384 1.101 1.00 94.44 93 GLN A N 1
ATOM 748 C CA . GLN A 1 93 ? 2.063 -0.675 2.047 1.00 94.44 93 GLN A CA 1
ATOM 749 C C . GLN A 1 93 ? 1.657 -0.148 3.441 1.00 94.44 93 GLN A C 1
ATOM 751 O O . GLN A 1 93 ? 2.417 0.536 4.125 1.00 94.44 93 GLN A O 1
ATOM 756 N N . ILE A 1 94 ? 0.460 -0.533 3.898 1.00 94.19 94 ILE A N 1
ATOM 757 C CA . ILE A 1 94 ? -0.130 -0.211 5.198 1.00 94.19 94 ILE A CA 1
ATOM 758 C C . ILE A 1 94 ? 0.023 -1.451 6.076 1.00 94.19 94 ILE A C 1
ATOM 760 O O . ILE A 1 94 ? -0.719 -2.427 5.971 1.00 94.19 94 ILE A O 1
ATOM 764 N N . LEU A 1 95 ? 1.006 -1.433 6.972 1.00 93.25 95 LEU A N 1
ATOM 765 C CA . LEU A 1 95 ? 1.321 -2.620 7.772 1.00 93.25 95 LEU A CA 1
ATOM 766 C C . LEU A 1 95 ? 0.209 -2.992 8.763 1.00 93.25 95 LEU A C 1
ATOM 768 O O . LEU A 1 95 ? 0.050 -4.165 9.081 1.00 93.25 95 LEU A O 1
ATOM 772 N N . SER A 1 96 ? -0.618 -2.035 9.198 1.00 90.69 96 SER A N 1
ATOM 773 C CA . SER A 1 96 ? -1.725 -2.313 10.122 1.00 90.69 96 SER A CA 1
ATOM 774 C C . SER A 1 96 ? -2.849 -3.161 9.511 1.00 90.69 96 SER A C 1
ATOM 776 O O . SER A 1 96 ? -3.655 -3.706 10.259 1.00 90.69 96 SER A O 1
ATOM 778 N N . THR A 1 97 ? -2.922 -3.297 8.179 1.00 86.12 97 THR A N 1
ATOM 779 C CA . THR A 1 97 ? -3.864 -4.203 7.485 1.00 86.12 97 THR A CA 1
ATOM 780 C C . THR A 1 97 ? -3.251 -5.565 7.179 1.00 86.12 97 THR A C 1
ATOM 782 O O . THR A 1 97 ? -3.938 -6.435 6.651 1.00 86.12 97 THR A O 1
ATOM 785 N N . THR A 1 98 ? -1.952 -5.740 7.419 1.00 92.81 98 THR A N 1
ATOM 786 C CA . THR A 1 98 ? -1.183 -6.840 6.843 1.00 92.81 98 THR A CA 1
ATOM 787 C C . THR A 1 98 ? -0.755 -7.796 7.945 1.00 92.81 98 THR A C 1
ATOM 789 O O . THR A 1 98 ? -0.024 -7.424 8.861 1.00 92.81 98 THR A O 1
ATOM 792 N N . SER A 1 99 ? -1.205 -9.050 7.870 1.00 95.31 99 SER A N 1
ATOM 793 C CA . SER A 1 99 ? -0.778 -10.069 8.830 1.00 95.31 99 SER A CA 1
ATOM 794 C C . SER A 1 99 ? 0.725 -10.325 8.706 1.00 95.31 99 SER A C 1
ATOM 796 O O . SER A 1 99 ? 1.311 -10.173 7.634 1.00 95.31 99 SER A O 1
ATOM 798 N N . ARG A 1 100 ? 1.364 -10.780 9.790 1.00 97.00 100 ARG A N 1
ATOM 799 C CA . ARG A 1 100 ? 2.793 -11.134 9.764 1.00 97.00 100 ARG A CA 1
ATOM 800 C C . ARG A 1 100 ? 3.112 -12.146 8.664 1.00 97.00 100 ARG A C 1
ATOM 802 O O . ARG A 1 100 ? 4.128 -12.005 8.000 1.00 97.00 100 ARG A O 1
ATOM 809 N N . HIS A 1 101 ? 2.248 -13.143 8.480 1.00 97.75 101 HIS A N 1
ATOM 810 C CA . HIS A 1 101 ? 2.407 -14.152 7.436 1.00 97.75 101 HIS A CA 1
ATOM 811 C C . HIS A 1 101 ? 2.342 -13.525 6.039 1.00 97.75 101 HIS A C 1
ATOM 813 O O . HIS A 1 101 ? 3.239 -13.749 5.237 1.00 97.75 101 HIS A O 1
ATOM 819 N N . ALA A 1 102 ? 1.328 -12.693 5.776 1.00 97.12 102 ALA A N 1
ATOM 820 C CA . ALA A 1 102 ? 1.171 -12.023 4.486 1.00 97.12 102 ALA A CA 1
ATOM 821 C C . ALA A 1 102 ? 2.303 -11.027 4.199 1.00 97.12 102 ALA A C 1
ATOM 823 O O . ALA A 1 102 ? 2.713 -10.892 3.056 1.00 97.12 102 ALA A O 1
ATOM 824 N N . PHE A 1 103 ? 2.817 -10.335 5.220 1.00 97.88 103 PHE A N 1
ATOM 825 C CA . PHE A 1 103 ? 3.965 -9.442 5.071 1.00 97.88 103 PHE A CA 1
ATOM 826 C C . PHE A 1 103 ? 5.264 -10.214 4.831 1.00 97.88 103 PHE A C 1
ATOM 828 O O . PHE A 1 103 ? 6.068 -9.822 3.989 1.00 97.88 103 PHE A O 1
ATOM 835 N N . TRP A 1 104 ? 5.477 -11.297 5.588 1.00 97.81 104 TRP A N 1
ATOM 836 C CA . TRP A 1 104 ? 6.672 -12.119 5.457 1.00 97.81 104 TRP A CA 1
ATOM 837 C C . TRP A 1 104 ? 6.707 -12.843 4.122 1.00 97.81 104 TRP A C 1
ATOM 839 O O . TRP A 1 104 ? 7.787 -12.949 3.566 1.00 97.81 104 TRP A O 1
ATOM 849 N N . ASP A 1 105 ? 5.562 -13.281 3.595 1.00 97.88 105 ASP A N 1
ATOM 850 C CA . ASP A 1 105 ? 5.420 -13.702 2.199 1.00 97.88 105 ASP A CA 1
ATOM 851 C C . ASP A 1 105 ? 6.406 -14.817 1.797 1.00 97.88 105 ASP A C 1
ATOM 853 O O . ASP A 1 105 ? 7.115 -14.752 0.794 1.00 97.88 105 ASP A O 1
ATOM 857 N N . SER A 1 106 ? 6.531 -15.839 2.650 1.00 98.06 106 SER A N 1
ATOM 858 C CA . SER A 1 106 ? 7.567 -16.871 2.510 1.00 98.06 106 SER A CA 1
ATOM 859 C C . SER A 1 106 ? 7.417 -17.744 1.265 1.00 98.06 106 SER A C 1
ATOM 861 O O . SER A 1 106 ? 8.410 -18.307 0.816 1.00 98.06 106 SER A O 1
ATOM 863 N N . THR A 1 107 ? 6.205 -17.872 0.724 1.00 97.00 107 THR A N 1
ATOM 864 C CA . THR A 1 107 ? 5.942 -18.635 -0.506 1.00 97.00 107 THR A CA 1
ATOM 865 C C . THR A 1 107 ? 6.501 -17.930 -1.737 1.00 97.00 107 THR A C 1
ATOM 867 O O . THR A 1 107 ? 6.997 -18.600 -2.633 1.00 97.00 107 THR A O 1
ATOM 870 N N . GLU A 1 108 ? 6.550 -16.594 -1.719 1.00 97.31 108 GLU A N 1
ATOM 871 C CA . GLU A 1 108 ? 7.081 -15.761 -2.804 1.00 97.31 108 GLU A CA 1
ATOM 872 C C . GLU A 1 108 ? 8.461 -15.186 -2.463 1.00 97.31 108 GLU A C 1
ATOM 874 O O . GLU A 1 108 ? 8.811 -14.057 -2.808 1.00 97.31 108 GLU A O 1
ATOM 879 N N . ASN A 1 109 ? 9.289 -15.960 -1.753 1.00 97.31 109 ASN A N 1
ATOM 880 C CA . ASN A 1 109 ? 10.652 -15.566 -1.382 1.00 97.31 109 ASN A CA 1
ATOM 881 C C . ASN A 1 109 ? 10.717 -14.216 -0.646 1.00 97.31 109 ASN A C 1
ATOM 883 O O . ASN A 1 109 ? 11.628 -13.414 -0.885 1.00 97.31 109 ASN A O 1
ATOM 887 N N . ASN A 1 110 ? 9.749 -13.941 0.226 1.00 98.12 110 ASN A N 1
ATOM 888 C CA . ASN A 1 110 ? 9.629 -12.689 0.963 1.00 98.12 110 ASN A CA 1
ATOM 889 C C . ASN A 1 110 ? 9.488 -11.450 0.062 1.00 98.12 110 ASN A C 1
ATOM 891 O O . ASN A 1 110 ? 9.948 -10.364 0.434 1.00 98.12 110 ASN A O 1
ATOM 895 N N . ALA A 1 111 ? 8.907 -11.602 -1.134 1.00 97.75 111 ALA A N 1
ATOM 896 C CA . ALA A 1 111 ? 8.804 -10.540 -2.131 1.00 97.75 111 ALA A CA 1
ATOM 897 C C . ALA A 1 111 ? 8.151 -9.282 -1.558 1.00 97.75 111 ALA A C 1
ATOM 899 O O . ALA A 1 111 ? 8.708 -8.193 -1.705 1.00 97.75 111 ALA A O 1
ATOM 900 N N . ARG A 1 112 ? 7.042 -9.413 -0.827 1.00 97.88 112 ARG A N 1
ATOM 901 C CA . ARG A 1 112 ? 6.365 -8.264 -0.216 1.00 97.88 112 ARG A CA 1
ATOM 902 C C . ARG A 1 112 ? 7.241 -7.491 0.774 1.00 97.88 112 ARG A C 1
ATOM 904 O O . ARG A 1 112 ? 7.289 -6.259 0.720 1.00 97.88 112 ARG A O 1
ATOM 911 N N . ALA A 1 113 ? 7.979 -8.191 1.637 1.00 98.06 113 ALA A N 1
ATOM 912 C CA . ALA A 1 113 ? 8.912 -7.571 2.578 1.00 98.06 113 ALA A CA 1
ATOM 913 C C . ALA A 1 113 ? 10.070 -6.859 1.855 1.00 98.06 113 ALA A C 1
ATOM 915 O O . ALA A 1 113 ? 10.458 -5.755 2.239 1.00 98.06 113 ALA A O 1
ATOM 916 N N . LYS A 1 114 ? 10.594 -7.449 0.772 1.00 98.38 114 LYS A N 1
ATOM 917 C CA . LYS A 1 114 ? 11.617 -6.812 -0.076 1.00 98.38 114 LYS A CA 1
ATOM 918 C C . LYS A 1 114 ? 11.079 -5.552 -0.757 1.00 98.38 114 LYS A C 1
ATOM 920 O O . LYS A 1 114 ? 11.753 -4.525 -0.747 1.00 98.38 114 LYS A O 1
ATOM 925 N N . GLN A 1 115 ? 9.861 -5.612 -1.293 1.00 97.69 115 GLN A N 1
ATOM 926 C CA . GLN A 1 115 ? 9.181 -4.455 -1.877 1.00 97.69 115 GLN A CA 1
ATOM 927 C C . GLN A 1 115 ? 8.978 -3.346 -0.844 1.00 97.69 115 GLN A C 1
ATOM 929 O O . GLN A 1 115 ? 9.211 -2.185 -1.158 1.00 97.69 115 GLN A O 1
ATOM 934 N N . TYR A 1 116 ? 8.631 -3.689 0.399 1.00 97.12 116 TYR A N 1
ATOM 935 C CA . TYR A 1 116 ? 8.501 -2.707 1.475 1.00 97.12 116 TYR A CA 1
ATOM 936 C C . TYR A 1 116 ? 9.827 -1.989 1.753 1.00 97.12 116 TYR A C 1
ATOM 938 O O . TYR A 1 116 ? 9.860 -0.766 1.828 1.00 97.12 116 TYR A O 1
ATOM 946 N N . LEU A 1 117 ? 10.939 -2.726 1.856 1.00 96.62 117 LEU A N 1
ATOM 947 C CA . LEU A 1 117 ? 12.263 -2.119 2.043 1.00 96.62 117 LEU A CA 1
ATOM 948 C C . LEU A 1 117 ? 12.632 -1.182 0.885 1.00 96.62 117 LEU A C 1
ATOM 950 O O . LEU A 1 117 ? 13.127 -0.080 1.124 1.00 96.62 117 LEU A O 1
ATOM 954 N N . LEU A 1 118 ? 12.353 -1.597 -0.354 1.00 95.06 118 LEU A N 1
ATOM 955 C CA . LEU A 1 118 ? 12.572 -0.770 -1.538 1.00 95.06 118 LEU A CA 1
ATOM 956 C C . LEU A 1 118 ? 11.699 0.491 -1.516 1.00 95.06 118 LEU A C 1
ATOM 958 O O . LEU A 1 118 ? 12.203 1.582 -1.759 1.00 95.06 118 LEU A O 1
ATOM 962 N N . GLU A 1 119 ? 10.416 0.367 -1.177 1.00 92.75 119 GLU A N 1
ATOM 963 C CA . GLU A 1 119 ? 9.490 1.493 -1.046 1.00 92.75 119 GLU A CA 1
ATOM 964 C C . GLU A 1 119 ? 9.990 2.508 -0.008 1.00 92.75 119 GLU A C 1
ATOM 966 O O . GLU A 1 119 ? 10.003 3.710 -0.272 1.00 92.75 119 GLU A O 1
ATOM 971 N N . GLN A 1 120 ? 10.448 2.040 1.157 1.00 92.81 120 GLN A N 1
ATOM 972 C CA . GLN A 1 120 ? 10.981 2.910 2.206 1.00 92.81 120 GLN A CA 1
ATOM 973 C C . GLN A 1 120 ? 12.253 3.639 1.759 1.00 92.81 120 GLN A C 1
ATOM 975 O O . GLN A 1 120 ? 12.390 4.833 2.023 1.00 92.81 120 GLN A O 1
ATOM 980 N N . TYR A 1 121 ? 13.145 2.953 1.040 1.00 93.44 121 TYR A N 1
ATOM 981 C CA . TYR A 1 121 ? 14.321 3.578 0.438 1.00 93.44 121 TYR A CA 1
ATOM 982 C C . TYR A 1 121 ? 13.932 4.648 -0.591 1.00 93.44 121 TYR A C 1
ATOM 984 O O . TYR A 1 121 ? 14.395 5.782 -0.493 1.00 93.44 121 TYR A O 1
ATOM 992 N N . LEU A 1 122 ? 13.039 4.323 -1.533 1.00 89.25 122 LEU A N 1
ATOM 993 C CA . LEU A 1 122 ? 12.590 5.246 -2.581 1.00 89.25 122 LEU A CA 1
ATOM 994 C C . LEU A 1 122 ? 11.924 6.495 -1.995 1.00 89.25 122 LEU A C 1
ATOM 996 O O . LEU A 1 122 ? 12.252 7.606 -2.400 1.00 89.25 122 LEU A O 1
ATOM 1000 N N . LYS A 1 123 ? 11.059 6.339 -0.985 1.00 87.44 123 LYS A N 1
ATOM 1001 C CA . LYS A 1 123 ? 10.470 7.476 -0.258 1.00 87.44 123 LYS A CA 1
ATOM 1002 C C . LYS A 1 123 ? 11.531 8.380 0.366 1.00 87.44 123 LYS A C 1
ATOM 1004 O O . LYS A 1 123 ? 11.351 9.592 0.390 1.00 87.44 123 LYS A O 1
ATOM 1009 N N . GLN A 1 124 ? 12.608 7.799 0.890 1.00 88.50 124 GLN A N 1
ATOM 1010 C CA . GLN A 1 124 ? 13.671 8.554 1.543 1.00 88.50 124 GLN A CA 1
ATOM 1011 C C . GLN A 1 124 ? 14.528 9.342 0.542 1.00 88.50 124 GLN A C 1
ATOM 1013 O O . GLN A 1 124 ? 14.935 10.456 0.859 1.00 88.50 124 GLN A O 1
ATOM 1018 N N . ILE A 1 125 ? 14.814 8.781 -0.637 1.00 90.25 125 ILE A N 1
ATOM 1019 C CA . ILE A 1 125 ? 15.682 9.433 -1.632 1.00 90.25 125 ILE A CA 1
ATOM 1020 C C . ILE A 1 125 ? 14.942 10.395 -2.573 1.00 90.25 125 ILE A C 1
ATOM 1022 O O . ILE A 1 125 ? 15.579 11.281 -3.132 1.00 90.25 125 ILE A O 1
ATOM 1026 N N . ASP A 1 126 ? 13.626 10.233 -2.733 1.00 83.38 126 ASP A N 1
ATOM 1027 C CA . ASP A 1 126 ? 12.778 10.991 -3.672 1.00 83.38 126 ASP A CA 1
ATOM 1028 C C . ASP A 1 126 ? 11.773 11.902 -2.935 1.00 83.38 126 ASP A C 1
ATOM 1030 O O . ASP A 1 126 ? 10.700 12.194 -3.446 1.00 83.38 126 ASP A O 1
ATOM 1034 N N . ASN A 1 127 ? 12.065 12.273 -1.675 1.00 73.12 127 ASN A N 1
ATOM 1035 C CA . ASN A 1 127 ? 11.231 13.095 -0.768 1.00 73.12 127 ASN A CA 1
ATOM 1036 C C . ASN A 1 127 ? 9.767 12.647 -0.574 1.00 73.12 127 ASN A C 1
ATOM 1038 O O . ASN A 1 127 ? 8.972 13.365 0.043 1.00 73.12 127 ASN A O 1
ATOM 1042 N N . GLY A 1 128 ? 9.415 11.453 -1.051 1.00 67.94 128 GLY A N 1
ATOM 1043 C CA . GLY A 1 128 ? 8.041 10.981 -1.156 1.00 67.94 128 GLY A CA 1
ATOM 1044 C C . GLY A 1 128 ? 7.197 11.824 -2.122 1.00 67.94 128 GLY A C 1
ATOM 1045 O O . GLY A 1 128 ? 7.478 12.982 -2.400 1.00 67.94 128 GLY A O 1
ATOM 1046 N N . TRP A 1 129 ? 6.081 11.265 -2.594 1.00 65.56 129 TRP A N 1
ATOM 1047 C CA . TRP A 1 129 ? 5.149 11.945 -3.515 1.00 65.56 129 TRP A CA 1
ATOM 1048 C C . TRP A 1 129 ? 4.383 13.140 -2.897 1.00 65.56 129 TRP A C 1
ATOM 1050 O O . TRP A 1 129 ? 3.380 13.569 -3.450 1.00 65.56 129 TRP A O 1
ATOM 1060 N N . VAL A 1 130 ? 4.787 13.634 -1.721 1.00 57.44 130 VAL A N 1
ATOM 1061 C CA . VAL A 1 130 ? 4.030 14.599 -0.897 1.00 57.44 130 VAL A CA 1
ATOM 1062 C C . VAL A 1 130 ? 4.644 16.008 -0.922 1.00 57.44 130 VAL A C 1
ATOM 1064 O O . VAL A 1 130 ? 4.004 16.945 -0.458 1.00 57.44 130 VAL A O 1
ATOM 1067 N N . ASN A 1 131 ? 5.853 16.184 -1.471 1.00 51.06 131 ASN A N 1
ATOM 1068 C CA . ASN A 1 131 ? 6.635 17.419 -1.311 1.00 51.06 131 ASN A CA 1
ATOM 1069 C C . ASN A 1 131 ? 7.041 18.125 -2.625 1.00 51.06 131 ASN A C 1
ATOM 1071 O O . ASN A 1 131 ? 8.051 18.829 -2.625 1.00 51.06 131 ASN A O 1
ATOM 1075 N N . GLU A 1 132 ? 6.278 17.974 -3.714 1.00 53.25 132 GLU A N 1
ATOM 1076 C CA . GLU A 1 132 ? 6.435 18.792 -4.939 1.00 53.25 132 GLU A CA 1
ATOM 1077 C C . GLU A 1 132 ? 5.296 19.803 -5.120 1.00 53.25 132 GLU A C 1
ATOM 1079 O O . GLU A 1 132 ? 4.121 19.421 -4.908 1.00 53.25 132 GLU A O 1
#